Protein AF-A0A957H2P8-F1 (afdb_monomer)

Sequence (151 aa):
MRWIDKWVDWLANRPVLLWRLAALALFTGLTLYVTWRASLVVDGVRYFWLDDDQMISMRYARNLAHGHGLVWNPGERVEGYSNLLWTLLMALVHWLPLPANLIALPIKFLAWLSGCGLILAAEQLLRRFWPRPGLALPALLFGLAAHVDLV

Mean predicted aligned error: 6.08 Å

Structure (mmCIF, N/CA/C/O backbone):
data_AF-A0A957H2P8-F1
#
_entry.id   AF-A0A957H2P8-F1
#
loop_
_atom_site.group_PDB
_atom_site.id
_atom_site.type_symbol
_atom_site.label_atom_id
_atom_site.label_alt_id
_atom_site.label_comp_id
_atom_site.label_asym_id
_atom_site.label_entity_id
_atom_site.label_seq_id
_atom_site.pdbx_PDB_ins_code
_atom_site.Cartn_x
_atom_site.Cartn_y
_atom_site.Cartn_z
_atom_site.occupancy
_atom_site.B_iso_or_equiv
_atom_site.auth_seq_id
_atom_site.auth_comp_id
_atom_site.auth_asym_id
_atom_site.auth_atom_id
_atom_site.pdbx_PDB_model_num
ATOM 1 N N . MET A 1 1 ? -12.089 -8.986 41.934 1.00 58.78 1 MET A N 1
ATOM 2 C CA . MET A 1 1 ? -12.373 -8.941 40.479 1.00 58.78 1 MET A CA 1
ATOM 3 C C . MET A 1 1 ? -13.018 -7.640 39.981 1.00 58.78 1 MET A C 1
ATOM 5 O O . MET A 1 1 ? -12.674 -7.231 38.889 1.00 58.78 1 MET A O 1
ATOM 9 N N . ARG A 1 2 ? -13.809 -6.914 40.795 1.00 71.75 2 ARG A N 1
ATOM 10 C CA . ARG A 1 2 ? -14.497 -5.636 40.461 1.00 71.75 2 ARG A CA 1
ATOM 11 C C . ARG A 1 2 ? -13.676 -4.494 39.824 1.00 71.75 2 ARG A C 1
ATOM 13 O O . ARG A 1 2 ? -14.258 -3.504 39.394 1.00 71.75 2 ARG A O 1
ATOM 20 N N . TRP A 1 3 ? -12.346 -4.553 39.848 1.00 76.62 3 TRP A N 1
ATOM 21 C CA . TRP A 1 3 ? -11.492 -3.480 39.326 1.00 76.62 3 TRP A CA 1
ATOM 22 C C . TRP A 1 3 ? -11.258 -3.607 37.815 1.00 76.62 3 TRP A C 1
ATOM 24 O O . TRP A 1 3 ? -11.260 -2.592 37.129 1.00 76.62 3 TRP A O 1
ATOM 34 N N . ILE A 1 4 ? -11.141 -4.834 37.292 1.00 80.06 4 ILE A N 1
ATOM 35 C CA . ILE A 1 4 ? -10.995 -5.108 35.853 1.00 80.06 4 ILE A CA 1
ATOM 36 C C . ILE A 1 4 ? -12.262 -4.689 35.109 1.00 80.06 4 ILE A C 1
ATOM 38 O O . ILE A 1 4 ? -12.169 -4.019 34.087 1.00 80.06 4 ILE A O 1
ATOM 42 N N . ASP A 1 5 ? -13.436 -4.989 35.665 1.00 80.88 5 ASP A N 1
ATOM 43 C CA . ASP A 1 5 ? -14.720 -4.613 35.061 1.00 80.88 5 ASP A CA 1
ATOM 44 C C . ASP A 1 5 ? -14.836 -3.093 34.887 1.00 80.88 5 ASP A C 1
ATOM 46 O O . ASP A 1 5 ? -15.202 -2.619 33.817 1.00 80.88 5 ASP A O 1
ATOM 50 N N . LYS A 1 6 ? -14.389 -2.313 35.884 1.00 82.44 6 LYS A N 1
ATOM 51 C CA . LYS A 1 6 ? -14.341 -0.845 35.782 1.00 82.44 6 LYS A CA 1
ATOM 52 C C . LYS A 1 6 ? -13.458 -0.363 34.631 1.00 82.44 6 LYS A C 1
ATOM 54 O O . LYS A 1 6 ? -13.822 0.595 33.954 1.00 82.44 6 LYS A O 1
ATOM 59 N N . TRP A 1 7 ? -12.311 -1.002 34.410 1.00 78.25 7 TRP A N 1
ATOM 60 C CA . TRP A 1 7 ? -11.417 -0.670 33.297 1.00 78.25 7 TRP A CA 1
ATOM 61 C C . TRP A 1 7 ? -12.023 -1.041 31.943 1.00 78.25 7 TRP A C 1
ATOM 63 O O . TRP A 1 7 ? -11.969 -0.248 31.004 1.00 78.25 7 TRP A O 1
ATOM 73 N N . VAL A 1 8 ? -12.635 -2.221 31.846 1.00 78.88 8 VAL A N 1
ATOM 74 C CA . VAL A 1 8 ? -13.293 -2.705 30.626 1.00 78.88 8 VAL A CA 1
ATOM 75 C C . VAL A 1 8 ? -14.476 -1.813 30.256 1.00 78.88 8 VAL A C 1
ATOM 77 O O . VAL A 1 8 ? -14.596 -1.415 29.099 1.00 78.88 8 VAL A O 1
ATOM 80 N N . ASP A 1 9 ? -15.303 -1.434 31.228 1.00 80.94 9 ASP A N 1
ATOM 81 C CA . ASP A 1 9 ? -16.441 -0.540 31.013 1.00 80.94 9 ASP A CA 1
ATOM 82 C C . ASP A 1 9 ? -15.978 0.871 30.640 1.00 80.94 9 ASP A C 1
ATOM 84 O O . ASP A 1 9 ? -16.535 1.502 29.741 1.00 80.94 9 ASP A O 1
ATOM 88 N N . TRP A 1 10 ? -14.906 1.361 31.266 1.00 79.19 10 TRP A N 1
ATOM 89 C CA . TRP A 1 10 ? -14.294 2.634 30.893 1.00 79.19 10 TRP A CA 1
ATOM 90 C C . TRP A 1 10 ? -13.798 2.636 29.440 1.00 79.19 10 TRP A C 1
ATOM 92 O O . TRP A 1 10 ? -14.045 3.603 28.720 1.00 79.19 10 TRP A O 1
ATOM 102 N N . LEU A 1 11 ? -13.149 1.555 28.985 1.00 77.19 11 LEU A N 1
ATOM 103 C CA . LEU A 1 11 ? -12.685 1.395 27.599 1.00 77.19 11 LEU A CA 1
ATOM 104 C C . LEU A 1 11 ? -13.855 1.267 26.614 1.00 77.19 11 LEU A C 1
ATOM 106 O O . LEU A 1 11 ? -13.837 1.883 25.546 1.00 77.19 11 LEU A O 1
ATOM 110 N N . ALA A 1 12 ? -14.879 0.494 26.982 1.00 77.12 12 ALA A N 1
ATOM 111 C CA . ALA A 1 12 ? -16.057 0.249 26.158 1.00 77.12 12 ALA A CA 1
ATOM 112 C C . ALA A 1 12 ? -16.913 1.510 25.956 1.00 77.12 12 ALA A C 1
ATOM 114 O O . ALA A 1 12 ? -17.535 1.657 24.906 1.00 77.12 12 ALA A O 1
ATOM 115 N N . ASN A 1 13 ? -16.910 2.427 26.927 1.00 78.75 13 ASN A N 1
ATOM 116 C CA . ASN A 1 13 ? -17.680 3.672 26.886 1.00 78.75 13 ASN A CA 1
ATOM 117 C C . ASN A 1 13 ? -16.951 4.834 26.188 1.00 78.75 13 ASN A C 1
ATOM 119 O O . ASN A 1 13 ? -17.497 5.935 26.089 1.00 78.75 13 ASN A O 1
ATOM 123 N N . ARG A 1 14 ? -15.722 4.632 25.688 1.00 81.56 14 ARG A N 1
ATOM 124 C CA . ARG A 1 14 ? -15.038 5.649 24.877 1.00 81.56 14 ARG A CA 1
ATOM 125 C C . ARG A 1 14 ? -15.704 5.804 23.507 1.00 81.56 14 ARG A C 1
ATOM 127 O O . ARG A 1 14 ? -16.149 4.815 22.922 1.00 81.56 14 ARG A O 1
ATOM 134 N N . PRO A 1 15 ? -15.742 7.029 22.952 1.00 81.81 15 PRO A N 1
ATOM 135 C CA . PRO A 1 15 ? -16.306 7.241 21.632 1.00 81.81 15 PRO A CA 1
ATOM 136 C C . PRO A 1 15 ? -15.508 6.456 20.593 1.00 81.81 15 PRO A C 1
ATOM 138 O O . PRO A 1 15 ? -14.289 6.571 20.484 1.00 81.81 15 PRO A O 1
ATOM 141 N N . VAL A 1 16 ? -16.242 5.692 19.793 1.00 80.75 16 VAL A N 1
ATOM 142 C CA . VAL A 1 16 ? -15.766 4.860 18.679 1.00 80.75 16 VAL A CA 1
ATOM 143 C C . VAL A 1 16 ? -14.766 5.582 17.783 1.00 80.75 16 VAL A C 1
ATOM 145 O O . VAL A 1 16 ? -13.779 4.998 17.341 1.00 80.75 16 VAL A O 1
ATOM 148 N N . LEU A 1 17 ? -15.014 6.870 17.541 1.00 84.19 17 LEU A N 1
ATOM 149 C CA . LEU A 1 17 ? -14.160 7.718 16.726 1.00 84.19 17 LEU A CA 1
ATOM 150 C C . LEU A 1 17 ? -12.716 7.765 17.244 1.00 84.19 17 LEU A C 1
ATOM 152 O O . LEU A 1 17 ? -11.798 7.721 16.435 1.00 84.19 17 LEU A O 1
ATOM 156 N N . LEU A 1 18 ? -12.496 7.792 18.564 1.00 86.81 18 LEU A N 1
ATOM 157 C CA . LEU A 1 18 ? -11.140 7.795 19.123 1.00 86.81 18 LEU A CA 1
ATOM 158 C C . LEU A 1 18 ? -10.394 6.508 18.773 1.00 86.81 18 LEU A C 1
ATOM 160 O O . LEU A 1 18 ? -9.249 6.573 18.335 1.00 86.81 18 LEU A O 1
ATOM 164 N N . TRP A 1 19 ? -11.051 5.352 18.901 1.00 85.75 19 TRP A N 1
ATOM 165 C CA . TRP A 1 19 ? -10.447 4.069 18.540 1.00 85.75 19 TRP A CA 1
ATOM 166 C C . TRP A 1 19 ? -10.148 3.976 17.045 1.00 85.75 19 TRP A C 1
ATOM 168 O O . TRP A 1 19 ? -9.086 3.483 16.673 1.00 85.75 19 TRP A O 1
ATOM 178 N N . ARG A 1 20 ? -11.038 4.499 16.190 1.00 89.31 20 ARG A N 1
ATOM 179 C CA . ARG A 1 20 ? -10.810 4.578 14.738 1.00 89.31 20 ARG A CA 1
ATOM 180 C C . ARG A 1 20 ? -9.588 5.415 14.407 1.00 89.31 20 ARG A C 1
ATOM 182 O O . ARG A 1 20 ? -8.707 4.948 13.696 1.00 89.31 20 ARG A O 1
ATOM 189 N N . LEU A 1 21 ? -9.532 6.636 14.933 1.00 91.19 21 LEU A N 1
ATOM 190 C CA . LEU A 1 21 ? -8.424 7.550 14.677 1.00 91.19 21 LEU A CA 1
ATOM 191 C C . LEU A 1 21 ? -7.105 6.969 15.189 1.00 91.19 21 LEU A C 1
ATOM 193 O O . LEU A 1 21 ? -6.117 7.012 14.466 1.00 91.19 21 LEU A O 1
ATOM 197 N N . ALA A 1 22 ? -7.097 6.363 16.379 1.00 90.31 22 ALA A N 1
ATOM 198 C CA . AL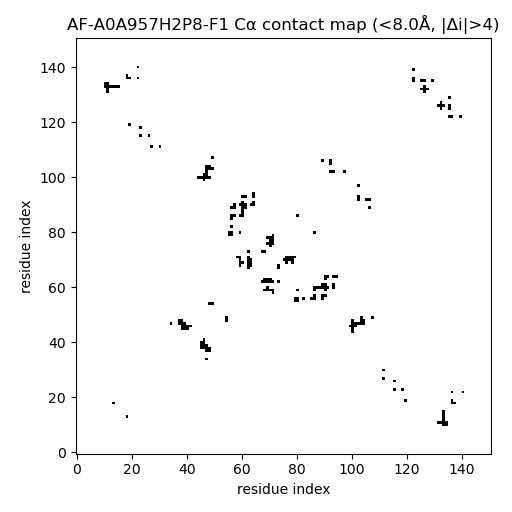A A 1 22 ? -5.912 5.709 16.924 1.00 90.31 22 ALA A CA 1
ATOM 199 C C . ALA A 1 22 ? -5.444 4.530 16.053 1.00 90.31 22 ALA A C 1
ATOM 201 O O . ALA A 1 22 ? -4.262 4.451 15.727 1.00 90.31 22 ALA A O 1
ATOM 202 N N . ALA A 1 23 ? -6.356 3.648 15.631 1.00 90.12 23 ALA A N 1
ATOM 203 C CA . ALA A 1 23 ? -6.029 2.504 14.780 1.00 90.12 23 ALA A CA 1
ATOM 204 C C . ALA A 1 23 ? -5.494 2.942 13.408 1.00 90.12 23 ALA A C 1
ATOM 206 O O . ALA A 1 23 ? -4.469 2.437 12.953 1.00 90.12 23 ALA A O 1
ATOM 207 N N . LEU A 1 24 ? -6.149 3.919 12.773 1.00 93.56 24 LEU A N 1
ATOM 208 C CA . LEU A 1 24 ? -5.725 4.454 11.479 1.00 93.56 24 LEU A CA 1
ATOM 209 C C . LEU A 1 24 ? -4.393 5.203 11.581 1.00 93.56 24 LEU A C 1
ATOM 211 O O . LEU A 1 24 ? -3.542 5.044 10.708 1.00 93.56 24 LEU A O 1
ATOM 215 N N . ALA A 1 25 ? -4.181 5.984 12.644 1.00 94.88 25 ALA A N 1
ATOM 216 C CA . ALA A 1 25 ? -2.919 6.677 12.881 1.00 94.88 25 ALA A CA 1
ATOM 217 C C . ALA A 1 25 ? -1.773 5.684 13.112 1.00 94.88 25 ALA A C 1
ATOM 219 O O . ALA A 1 25 ? -0.710 5.839 12.515 1.00 94.88 25 ALA A O 1
ATOM 220 N N . LEU A 1 26 ? -2.003 4.637 13.912 1.00 92.81 26 LEU A N 1
ATOM 221 C CA . LEU A 1 26 ? -1.027 3.575 14.144 1.00 92.81 26 LEU A CA 1
ATOM 222 C C . LEU A 1 26 ? -0.684 2.842 12.843 1.00 92.81 26 LEU A C 1
ATOM 224 O O . LEU A 1 26 ? 0.487 2.742 12.489 1.00 92.81 26 LEU A O 1
ATOM 228 N N . PHE A 1 27 ? -1.693 2.382 12.099 1.00 93.19 27 PHE A N 1
ATOM 229 C CA . PHE A 1 27 ? -1.500 1.684 10.826 1.00 93.19 27 PHE A CA 1
ATOM 230 C C . PHE A 1 27 ? -0.758 2.551 9.799 1.00 93.19 27 PHE A C 1
ATOM 232 O O . PHE A 1 27 ? 0.172 2.088 9.136 1.00 93.19 27 PHE A O 1
ATOM 239 N N . THR A 1 28 ? -1.118 3.833 9.707 1.00 95.75 28 THR A N 1
ATOM 240 C CA . THR A 1 28 ? -0.443 4.797 8.829 1.00 95.75 28 THR A CA 1
ATOM 241 C C . THR A 1 28 ? 1.005 5.013 9.259 1.00 95.75 28 THR A C 1
ATOM 243 O O . THR A 1 28 ? 1.904 4.924 8.428 1.00 95.75 28 THR A O 1
ATOM 246 N N . GLY A 1 29 ? 1.252 5.231 10.553 1.00 96.06 29 GLY A N 1
ATOM 247 C CA . GLY A 1 29 ? 2.596 5.404 11.100 1.00 96.06 29 GLY A CA 1
ATOM 248 C C . GLY A 1 29 ? 3.495 4.196 10.834 1.00 96.06 29 GLY A C 1
ATOM 249 O O . GLY A 1 29 ? 4.620 4.366 10.368 1.00 96.06 29 GLY A O 1
ATOM 250 N N . LEU A 1 30 ? 2.981 2.979 11.037 1.00 93.81 30 LEU A N 1
ATOM 251 C CA . LEU A 1 30 ? 3.694 1.737 10.728 1.00 93.81 30 LEU A CA 1
ATOM 252 C C . LEU A 1 30 ? 3.972 1.596 9.229 1.00 93.81 30 LEU A C 1
ATOM 254 O O . LEU A 1 30 ? 5.099 1.301 8.845 1.00 93.81 30 LEU A O 1
ATOM 258 N N . THR A 1 31 ? 2.985 1.870 8.373 1.00 94.00 31 THR A N 1
ATOM 259 C CA . THR A 1 31 ? 3.150 1.791 6.913 1.00 94.00 31 THR A CA 1
ATOM 260 C C . THR A 1 31 ? 4.225 2.758 6.416 1.00 94.00 31 THR A C 1
ATOM 262 O O . THR A 1 31 ? 5.080 2.381 5.609 1.00 94.00 31 THR A O 1
ATOM 265 N N . LEU A 1 32 ? 4.220 3.998 6.914 1.00 96.25 32 LEU A N 1
ATOM 266 C CA . LEU A 1 32 ? 5.231 5.003 6.587 1.00 96.25 32 LEU A CA 1
ATOM 267 C C . LEU A 1 32 ? 6.611 4.592 7.103 1.00 96.25 32 LEU A C 1
ATOM 269 O O . LEU A 1 32 ? 7.589 4.672 6.361 1.00 96.25 32 LEU A O 1
ATOM 273 N N . TYR A 1 33 ? 6.686 4.104 8.343 1.00 96.00 33 TYR A N 1
ATOM 274 C CA . TYR A 1 33 ? 7.926 3.622 8.941 1.00 96.00 33 TYR A CA 1
ATOM 275 C C . TYR A 1 33 ? 8.534 2.466 8.137 1.00 96.00 33 TYR A C 1
ATOM 277 O O . TYR A 1 33 ? 9.696 2.547 7.743 1.00 96.00 33 TYR A O 1
ATOM 285 N N . VAL A 1 34 ? 7.752 1.427 7.829 1.00 93.94 34 VAL A N 1
ATOM 286 C CA . VAL A 1 34 ? 8.205 0.272 7.040 1.00 93.94 34 VAL A CA 1
ATOM 287 C C . VAL A 1 34 ? 8.613 0.706 5.636 1.00 93.94 34 VAL A C 1
ATOM 289 O O . VAL A 1 34 ? 9.690 0.340 5.179 1.00 93.94 34 VAL A O 1
ATOM 292 N N . THR A 1 35 ? 7.814 1.545 4.971 1.00 94.69 35 THR A N 1
ATOM 293 C CA . THR A 1 35 ? 8.140 2.070 3.632 1.00 94.69 35 THR A CA 1
ATOM 294 C C . THR A 1 35 ? 9.455 2.840 3.625 1.00 94.69 35 THR A C 1
ATOM 296 O O . THR A 1 35 ? 10.254 2.695 2.703 1.00 94.69 35 THR A O 1
ATOM 299 N N . TRP A 1 36 ? 9.700 3.646 4.657 1.00 95.50 36 TRP A N 1
ATOM 300 C CA . TRP A 1 36 ? 10.944 4.386 4.796 1.00 95.50 36 TRP A CA 1
ATOM 301 C C . TRP A 1 36 ? 12.134 3.465 5.080 1.00 95.50 36 TRP A C 1
ATOM 303 O O . TRP A 1 36 ? 13.193 3.616 4.473 1.00 95.50 36 TRP A O 1
ATOM 313 N N . ARG A 1 37 ? 11.971 2.494 5.984 1.00 95.62 37 ARG A N 1
ATOM 314 C CA . ARG A 1 37 ? 13.026 1.544 6.371 1.00 95.62 37 ARG A CA 1
ATOM 315 C C . ARG A 1 37 ? 13.396 0.578 5.249 1.00 95.62 37 ARG A C 1
ATOM 317 O O . ARG A 1 37 ? 14.575 0.297 5.082 1.00 95.62 37 ARG A O 1
ATOM 324 N N . ALA A 1 38 ? 12.417 0.127 4.473 1.00 91.81 38 ALA A N 1
ATOM 325 C CA . ALA A 1 38 ? 12.589 -0.741 3.310 1.00 91.81 38 ALA A CA 1
ATOM 326 C C . ALA A 1 38 ? 12.908 0.052 2.027 1.00 91.81 38 ALA A C 1
ATOM 328 O O . ALA A 1 38 ? 12.480 -0.324 0.942 1.00 91.81 38 ALA A O 1
ATOM 329 N N . SER A 1 39 ? 13.604 1.186 2.144 1.00 95.38 39 SER A N 1
ATOM 330 C CA . SER A 1 39 ? 14.086 1.970 1.004 1.00 95.38 39 SER A CA 1
ATOM 331 C C . SER A 1 39 ? 15.605 2.122 1.080 1.00 95.38 39 SER A C 1
ATOM 333 O O . SER A 1 39 ? 16.182 2.131 2.168 1.00 95.38 39 SER A O 1
ATOM 335 N N . LEU A 1 40 ? 16.261 2.253 -0.070 1.00 96.25 40 LEU A N 1
ATOM 336 C CA . LEU A 1 40 ? 17.722 2.302 -0.205 1.00 96.25 40 LEU A CA 1
ATOM 337 C C . LEU A 1 40 ? 18.119 3.624 -0.839 1.00 96.25 40 LEU A C 1
ATOM 339 O O . LEU A 1 40 ? 17.404 4.134 -1.697 1.00 96.25 40 LEU A O 1
ATOM 343 N N . VAL A 1 41 ? 19.269 4.160 -0.443 1.00 97.25 41 VAL A N 1
ATOM 344 C CA . VAL A 1 41 ? 19.884 5.297 -1.127 1.00 97.25 41 VAL A CA 1
ATOM 345 C C . VAL A 1 41 ? 21.067 4.786 -1.936 1.00 97.25 41 VAL A C 1
ATOM 347 O O . VAL A 1 41 ? 21.974 4.179 -1.374 1.00 97.25 41 VAL A O 1
ATOM 350 N N . VAL A 1 42 ? 21.045 5.038 -3.241 1.00 96.56 42 VAL A N 1
ATOM 351 C CA . VAL A 1 42 ? 22.123 4.721 -4.184 1.00 96.56 42 VAL A CA 1
ATOM 352 C C . VAL A 1 42 ? 22.482 6.019 -4.894 1.00 96.56 42 VAL A C 1
ATOM 354 O O . VAL A 1 42 ? 21.594 6.685 -5.422 1.00 96.56 42 VAL A O 1
ATOM 357 N N . ASP A 1 43 ? 23.752 6.421 -4.834 1.00 95.81 43 ASP A N 1
ATOM 358 C CA . ASP A 1 43 ? 24.264 7.658 -5.448 1.00 95.81 43 ASP A CA 1
ATOM 359 C C . ASP A 1 43 ? 23.460 8.922 -5.086 1.00 95.81 43 ASP A C 1
ATOM 361 O O . ASP A 1 43 ? 23.186 9.789 -5.911 1.00 95.81 43 ASP A O 1
ATOM 365 N N . GLY A 1 44 ? 23.026 9.017 -3.824 1.00 95.88 44 GLY A N 1
ATOM 366 C CA . GLY A 1 44 ? 22.225 10.142 -3.326 1.00 95.88 44 GLY A CA 1
ATOM 367 C C . GLY A 1 44 ? 20.739 10.099 -3.710 1.00 95.88 44 GLY A C 1
ATOM 368 O O . GLY A 1 44 ? 19.970 10.941 -3.249 1.00 95.88 44 GLY A O 1
ATOM 369 N N . VAL A 1 45 ? 20.300 9.101 -4.481 1.00 97.12 45 VAL A N 1
ATOM 370 C CA . VAL A 1 45 ? 18.900 8.912 -4.882 1.00 97.12 45 VAL A CA 1
ATOM 371 C C . VAL A 1 45 ? 18.257 7.809 -4.048 1.00 97.12 45 VAL A C 1
ATOM 373 O O . VAL A 1 45 ? 18.781 6.703 -3.941 1.00 97.12 45 VAL A O 1
ATOM 376 N N . ARG A 1 46 ? 17.091 8.094 -3.454 1.00 97.12 46 ARG A N 1
ATOM 377 C CA . ARG A 1 46 ? 16.311 7.099 -2.706 1.00 97.12 46 ARG A CA 1
ATOM 378 C C . ARG A 1 46 ? 15.403 6.300 -3.638 1.00 97.12 46 ARG A C 1
ATOM 380 O O . ARG A 1 46 ? 14.628 6.888 -4.392 1.00 97.12 46 ARG A O 1
ATOM 387 N N . TYR A 1 47 ? 15.464 4.980 -3.516 1.00 97.12 47 TYR A N 1
ATOM 388 C CA . TYR A 1 47 ? 14.649 4.005 -4.229 1.00 97.12 47 TYR A CA 1
ATOM 389 C C . TYR A 1 47 ? 13.671 3.336 -3.275 1.00 97.12 47 TYR A C 1
ATOM 391 O O . TYR A 1 47 ? 14.062 2.841 -2.217 1.00 97.12 47 TYR A O 1
ATOM 399 N N . PHE A 1 48 ? 12.405 3.298 -3.678 1.00 96.75 48 PHE A N 1
ATOM 400 C CA . PHE A 1 48 ? 11.356 2.543 -3.010 1.00 96.75 48 PHE A CA 1
ATOM 401 C C . PHE A 1 48 ? 10.982 1.330 -3.861 1.00 96.75 48 PHE A C 1
ATOM 403 O O . PHE A 1 48 ? 10.790 1.456 -5.069 1.00 96.75 48 PHE A O 1
ATOM 410 N N . TRP A 1 49 ? 10.832 0.170 -3.226 1.00 94.62 49 TRP A N 1
ATOM 411 C CA . TRP A 1 49 ? 10.390 -1.068 -3.870 1.00 94.62 49 TRP A CA 1
ATOM 412 C C . TRP A 1 49 ? 9.226 -1.704 -3.111 1.00 94.62 49 TRP A C 1
ATOM 414 O O . TRP A 1 49 ? 8.908 -1.332 -1.975 1.00 94.62 49 TRP A O 1
ATOM 424 N N . LEU A 1 50 ? 8.545 -2.626 -3.780 1.00 94.44 50 LEU A N 1
ATOM 425 C CA . LEU A 1 50 ? 7.531 -3.492 -3.188 1.00 94.44 50 LEU A CA 1
ATOM 426 C C . LEU A 1 50 ? 8.172 -4.792 -2.709 1.00 94.44 50 LEU A C 1
ATOM 428 O O . LEU A 1 50 ? 9.346 -5.021 -2.973 1.00 94.44 50 LEU A O 1
ATOM 432 N N . ASP A 1 51 ? 7.400 -5.630 -2.031 1.00 91.19 51 ASP A N 1
ATOM 4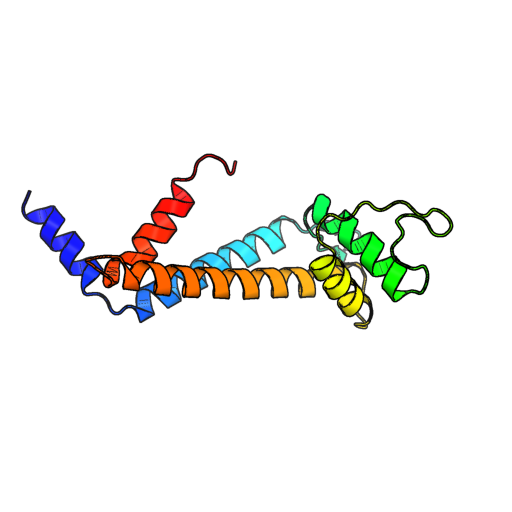33 C CA . ASP A 1 51 ? 7.860 -6.968 -1.661 1.00 91.19 51 ASP A CA 1
ATOM 434 C C . ASP A 1 51 ? 8.272 -7.789 -2.894 1.00 91.19 51 ASP A C 1
ATOM 436 O O . ASP A 1 51 ? 7.829 -7.489 -4.008 1.00 91.19 51 ASP A O 1
ATOM 440 N N . ASP A 1 52 ? 9.122 -8.795 -2.718 1.00 89.31 52 ASP A N 1
ATOM 441 C CA . ASP A 1 52 ? 9.717 -9.570 -3.817 1.00 89.31 52 ASP A CA 1
ATOM 442 C C . ASP A 1 52 ? 8.673 -10.134 -4.804 1.00 89.31 52 ASP A C 1
ATOM 444 O O . ASP A 1 52 ? 8.762 -9.882 -6.012 1.00 89.31 52 ASP A O 1
ATOM 448 N N . ASP A 1 53 ? 7.612 -10.759 -4.300 1.00 91.19 53 ASP A N 1
ATOM 449 C CA . ASP A 1 53 ? 6.493 -11.287 -5.086 1.00 91.19 53 ASP A CA 1
ATOM 450 C C . ASP A 1 53 ? 5.720 -10.181 -5.822 1.00 91.19 53 ASP A C 1
ATOM 452 O O . ASP A 1 53 ? 5.265 -10.328 -6.965 1.00 91.19 53 ASP A O 1
ATOM 456 N N . GLN A 1 54 ? 5.581 -9.012 -5.197 1.00 93.44 54 GLN A N 1
ATOM 457 C CA . GLN A 1 54 ? 4.924 -7.866 -5.824 1.00 93.44 54 GLN A CA 1
ATOM 458 C C . GLN A 1 54 ? 5.800 -7.236 -6.907 1.00 93.44 54 GLN A C 1
ATOM 460 O O . GLN A 1 54 ? 5.278 -6.714 -7.898 1.00 93.44 54 GLN A O 1
ATOM 465 N N . MET A 1 55 ? 7.124 -7.310 -6.761 1.00 95.00 55 MET A N 1
ATOM 466 C CA . MET A 1 55 ? 8.060 -6.879 -7.792 1.00 95.00 55 MET A CA 1
ATOM 467 C C . MET A 1 55 ? 7.986 -7.771 -9.031 1.00 95.00 55 MET A C 1
ATOM 469 O O . MET A 1 55 ? 8.180 -7.264 -10.142 1.00 95.00 55 MET A O 1
ATOM 473 N N . ILE A 1 56 ? 7.607 -9.047 -8.879 1.00 95.94 56 ILE A N 1
ATOM 474 C CA . ILE A 1 56 ? 7.318 -9.905 -10.030 1.00 95.94 56 ILE A CA 1
ATOM 475 C C . ILE A 1 56 ? 6.166 -9.308 -10.846 1.00 95.94 56 ILE A C 1
ATOM 477 O O . ILE A 1 56 ? 6.315 -9.014 -12.035 1.00 95.94 56 ILE A O 1
ATOM 481 N N . SER A 1 57 ? 5.041 -9.039 -10.183 1.00 96.31 57 SER A N 1
ATOM 482 C CA . SER A 1 57 ? 3.849 -8.443 -10.804 1.00 96.31 57 SER A CA 1
ATOM 483 C C . SER A 1 57 ? 4.145 -7.068 -11.422 1.00 96.31 57 SER A C 1
ATOM 485 O O . SER A 1 57 ? 3.710 -6.782 -12.537 1.00 96.31 57 SER A O 1
ATOM 487 N N . MET A 1 58 ? 4.973 -6.242 -10.769 1.00 96.06 58 MET A N 1
ATOM 488 C CA . MET A 1 58 ? 5.400 -4.938 -11.298 1.00 96.06 58 MET A CA 1
ATOM 489 C C . MET A 1 58 ? 6.159 -5.031 -12.622 1.00 96.06 58 MET A C 1
ATOM 491 O O . MET A 1 58 ? 6.066 -4.115 -13.444 1.00 96.06 58 MET A O 1
ATOM 495 N N . ARG A 1 59 ? 6.906 -6.114 -12.854 1.00 95.94 59 ARG A N 1
ATOM 496 C CA . ARG A 1 59 ? 7.604 -6.333 -14.124 1.00 95.94 59 ARG A CA 1
ATOM 497 C C . ARG A 1 59 ? 6.638 -6.712 -15.243 1.00 95.94 59 ARG A C 1
ATOM 499 O O . ARG A 1 59 ? 6.720 -6.120 -16.319 1.00 95.94 59 ARG A O 1
ATOM 506 N N . TYR A 1 60 ? 5.700 -7.624 -14.983 1.00 97.75 60 TYR A N 1
ATOM 507 C CA . TYR A 1 60 ? 4.623 -7.942 -15.932 1.00 97.75 60 TYR A CA 1
ATOM 508 C C . TYR A 1 60 ? 3.809 -6.692 -16.282 1.00 97.75 60 TYR A C 1
ATOM 510 O O . TYR A 1 60 ? 3.568 -6.407 -17.454 1.00 97.75 60 TYR A O 1
ATOM 518 N N . ALA A 1 61 ? 3.462 -5.902 -15.268 1.00 97.44 61 ALA A N 1
ATOM 519 C CA . ALA A 1 61 ? 2.774 -4.629 -15.411 1.00 97.44 61 ALA A CA 1
ATOM 520 C C . ALA A 1 61 ? 3.543 -3.629 -16.287 1.00 97.44 61 ALA A C 1
ATOM 522 O O . ALA A 1 61 ? 2.959 -3.014 -17.180 1.00 97.44 61 ALA A O 1
ATOM 523 N N . ARG A 1 62 ? 4.860 -3.496 -16.076 1.00 97.06 62 ARG A N 1
ATOM 524 C CA . ARG A 1 62 ? 5.723 -2.642 -16.902 1.00 97.06 62 ARG A CA 1
ATOM 525 C C . ARG A 1 62 ? 5.697 -3.084 -18.361 1.00 97.06 62 ARG A C 1
ATOM 527 O O . ARG A 1 62 ? 5.520 -2.246 -19.239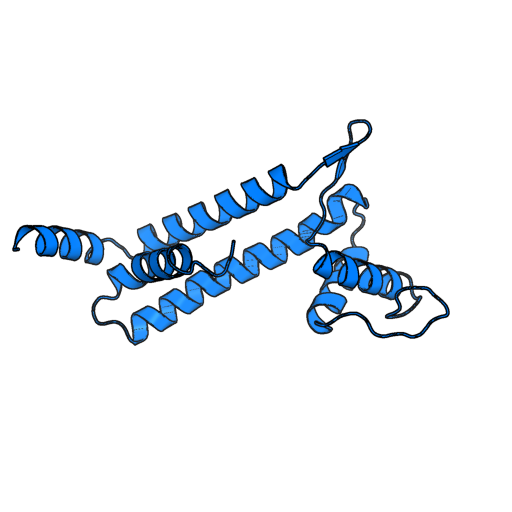 1.00 97.06 62 ARG A O 1
ATOM 534 N N . ASN A 1 63 ? 5.865 -4.377 -18.623 1.00 97.25 63 ASN A N 1
ATOM 535 C CA . ASN A 1 63 ? 5.885 -4.907 -19.985 1.00 97.25 63 ASN A CA 1
ATOM 536 C C . ASN A 1 63 ? 4.540 -4.713 -20.690 1.00 97.25 63 ASN A C 1
ATOM 538 O O . ASN A 1 63 ? 4.516 -4.295 -21.849 1.00 97.25 63 ASN A O 1
ATOM 542 N N . LEU A 1 64 ? 3.430 -4.913 -19.976 1.00 97.62 64 LEU A N 1
ATOM 543 C CA . LEU A 1 64 ? 2.102 -4.616 -20.498 1.00 97.62 64 LEU A CA 1
ATOM 544 C C . LEU A 1 64 ? 1.965 -3.130 -20.858 1.00 97.62 64 LEU A C 1
ATOM 546 O O . LEU A 1 64 ? 1.547 -2.814 -21.969 1.00 97.62 64 LEU A O 1
ATOM 550 N N . ALA A 1 65 ? 2.368 -2.228 -19.959 1.00 97.25 65 ALA A N 1
ATOM 551 C CA . ALA A 1 65 ? 2.274 -0.784 -20.172 1.00 97.25 65 ALA A CA 1
ATOM 552 C C . ALA A 1 65 ? 3.110 -0.279 -21.365 1.00 97.25 65 ALA A C 1
ATOM 554 O O . ALA A 1 65 ? 2.721 0.699 -21.996 1.00 97.25 65 ALA A O 1
ATOM 555 N N . HIS A 1 66 ? 4.214 -0.959 -21.701 1.00 95.81 66 HIS A N 1
ATOM 556 C CA . HIS A 1 66 ? 5.075 -0.642 -22.852 1.00 95.81 66 HIS A CA 1
ATOM 557 C C . HIS A 1 66 ? 4.686 -1.393 -24.143 1.00 95.81 66 HIS A C 1
ATOM 559 O O . HIS A 1 66 ? 5.393 -1.304 -25.144 1.00 95.81 66 HIS A O 1
ATOM 565 N N . GLY A 1 67 ? 3.574 -2.137 -24.146 1.00 96.12 67 GLY A N 1
ATOM 566 C CA . GLY A 1 67 ? 3.064 -2.822 -25.339 1.00 96.12 67 GLY A CA 1
ATOM 567 C C . GLY A 1 67 ? 3.689 -4.192 -25.627 1.00 96.12 67 GLY A C 1
ATOM 568 O O . GLY A 1 67 ? 3.420 -4.775 -26.673 1.00 96.12 67 GLY A O 1
ATOM 569 N N . HIS A 1 68 ? 4.482 -4.748 -24.709 1.00 96.94 68 HIS A N 1
ATOM 570 C CA . HIS A 1 68 ? 5.050 -6.098 -24.845 1.00 96.94 68 HIS A CA 1
ATOM 571 C C . HIS A 1 68 ? 4.079 -7.212 -24.417 1.00 96.94 68 HIS A C 1
ATOM 573 O O . HIS A 1 68 ? 4.329 -8.388 -24.686 1.00 96.94 68 HIS A O 1
ATOM 579 N N . GLY A 1 69 ? 2.969 -6.848 -23.769 1.00 96.25 69 GLY A N 1
ATOM 580 C CA . GLY A 1 69 ? 1.997 -7.780 -23.199 1.00 96.25 69 GLY A CA 1
ATOM 581 C C . GLY A 1 69 ? 2.374 -8.256 -21.792 1.00 96.25 69 GLY A C 1
ATOM 582 O O . GLY A 1 69 ? 3.372 -7.829 -21.212 1.00 96.25 69 GLY A O 1
ATOM 583 N N . LEU A 1 70 ? 1.547 -9.142 -21.231 1.00 96.88 70 LEU A N 1
ATOM 584 C CA . LEU A 1 70 ? 1.750 -9.742 -19.907 1.00 96.88 70 LEU A CA 1
ATOM 585 C C . LEU A 1 70 ? 2.806 -10.855 -19.968 1.00 96.88 70 LEU A C 1
ATOM 587 O O . LEU A 1 70 ? 2.488 -12.039 -19.942 1.00 96.88 70 LEU A O 1
ATOM 591 N N . VAL A 1 71 ? 4.073 -10.461 -20.058 1.00 97.31 71 VAL A N 1
ATOM 592 C CA . VAL A 1 71 ? 5.226 -11.372 -20.128 1.00 97.31 71 VAL A CA 1
ATOM 593 C C . VAL A 1 71 ? 6.327 -10.935 -19.169 1.00 97.31 71 VAL A C 1
ATOM 595 O O . VAL A 1 71 ? 6.442 -9.751 -18.854 1.00 97.31 71 VAL A O 1
ATOM 598 N N . TRP A 1 72 ? 7.177 -11.868 -18.735 1.00 95.44 72 TRP A N 1
ATOM 599 C CA . TRP A 1 72 ? 8.390 -11.545 -17.973 1.00 95.44 72 TRP A CA 1
ATOM 600 C C . TRP A 1 72 ? 9.520 -11.023 -18.870 1.00 95.44 72 TRP A C 1
ATOM 602 O O . TRP A 1 72 ? 10.127 -9.981 -18.588 1.00 95.44 72 TRP A O 1
ATOM 612 N N . ASN A 1 73 ? 9.775 -11.747 -19.964 1.00 95.81 73 ASN A N 1
ATOM 613 C CA . ASN A 1 73 ? 10.716 -11.416 -21.029 1.00 95.81 73 ASN A CA 1
ATOM 614 C C . ASN A 1 73 ? 9.931 -11.266 -22.343 1.00 95.81 73 ASN A C 1
ATOM 616 O O . ASN A 1 73 ? 9.205 -12.191 -22.714 1.00 95.81 73 ASN A O 1
ATOM 620 N N . PRO A 1 74 ? 10.049 -10.143 -23.072 1.00 95.31 74 PRO A N 1
ATOM 621 C CA . PRO A 1 74 ? 9.452 -10.018 -24.399 1.00 95.31 74 PRO A CA 1
ATOM 622 C C . PRO A 1 74 ? 9.892 -11.158 -25.328 1.00 95.31 74 PRO A C 1
ATOM 624 O O . PRO A 1 74 ? 11.081 -11.438 -25.448 1.00 95.31 74 PRO A O 1
ATOM 627 N N . GLY A 1 75 ? 8.927 -11.809 -25.982 1.00 92.81 75 GLY A N 1
ATOM 628 C CA . GLY A 1 75 ? 9.161 -12.979 -26.840 1.00 92.81 75 GLY A CA 1
ATOM 629 C C . GLY A 1 75 ? 8.887 -14.328 -26.166 1.00 92.81 75 GLY A C 1
ATOM 630 O O . GLY A 1 75 ? 8.615 -15.298 -26.868 1.00 92.81 75 GLY A O 1
ATOM 631 N N . GLU A 1 76 ? 8.843 -14.385 -24.834 1.00 94.06 76 GLU A N 1
ATOM 632 C CA . GLU A 1 76 ? 8.512 -15.594 -24.072 1.00 94.06 76 GLU A CA 1
ATOM 633 C C . GLU A 1 76 ? 7.158 -15.428 -23.377 1.00 94.06 76 GLU A C 1
ATOM 635 O O . GLU A 1 76 ? 6.941 -14.487 -22.613 1.00 94.06 76 GLU A O 1
ATOM 640 N N . ARG A 1 77 ? 6.223 -16.350 -23.628 1.00 92.00 77 ARG A N 1
ATOM 641 C CA . ARG A 1 77 ? 4.892 -16.333 -23.005 1.00 92.00 77 ARG A CA 1
ATOM 642 C C . ARG A 1 77 ? 4.832 -17.362 -21.887 1.00 92.00 77 ARG A C 1
ATOM 644 O O . ARG A 1 77 ? 4.535 -18.527 -22.130 1.00 92.00 77 ARG A O 1
ATOM 651 N N . VAL A 1 78 ? 5.117 -16.906 -20.674 1.00 94.31 78 VAL A N 1
ATOM 652 C CA . VAL A 1 78 ? 4.966 -17.670 -19.433 1.00 94.31 78 VAL A CA 1
ATOM 653 C C . VAL A 1 78 ? 4.209 -16.790 -18.450 1.00 94.31 78 VAL A C 1
ATOM 655 O O . VAL A 1 78 ? 4.539 -15.614 -18.302 1.00 94.31 78 VAL A O 1
ATOM 658 N N . GLU A 1 79 ? 3.177 -17.339 -17.816 1.00 92.75 79 GLU A N 1
ATOM 659 C CA . GLU A 1 79 ? 2.448 -16.658 -16.749 1.00 92.75 79 GLU A CA 1
ATOM 660 C C . GLU A 1 79 ? 3.162 -16.895 -15.416 1.00 92.75 79 GLU A C 1
ATOM 662 O O . GLU A 1 79 ? 3.473 -18.030 -15.062 1.00 92.75 79 GLU A O 1
ATOM 667 N N . GLY A 1 80 ? 3.438 -15.814 -14.688 1.00 92.75 80 GLY A N 1
ATOM 668 C CA . GLY A 1 80 ? 4.133 -15.864 -13.399 1.00 92.75 80 GLY A CA 1
ATOM 669 C C . GLY A 1 80 ? 3.599 -14.878 -12.364 1.00 92.75 80 GLY A C 1
ATOM 670 O O . GLY A 1 80 ? 4.238 -14.685 -11.337 1.00 92.75 80 GLY A O 1
ATOM 671 N N . TYR A 1 81 ? 2.460 -14.229 -12.623 1.00 93.62 81 TYR A N 1
ATOM 672 C CA . TYR A 1 81 ? 1.749 -13.424 -11.629 1.00 93.62 81 TYR A CA 1
ATOM 673 C C . TYR A 1 81 ? 0.591 -14.242 -11.039 1.00 93.62 81 TYR A C 1
ATOM 675 O O . TYR A 1 81 ? -0.006 -15.068 -11.721 1.00 93.62 81 TYR A O 1
ATOM 683 N N . SER A 1 82 ? 0.243 -13.993 -9.776 1.00 92.62 82 SER A N 1
ATOM 684 C CA . SER A 1 82 ? -0.840 -14.697 -9.064 1.00 92.62 82 SER A CA 1
ATOM 685 C C . SER A 1 82 ? -2.104 -13.847 -8.878 1.00 92.62 82 SER A C 1
ATOM 687 O O . SER A 1 82 ? -3.112 -14.321 -8.359 1.00 92.62 82 SER A O 1
ATOM 689 N N . ASN A 1 83 ? -2.066 -12.574 -9.286 1.00 93.25 83 ASN A N 1
ATOM 690 C CA . ASN A 1 83 ? -3.093 -11.580 -8.979 1.00 93.25 83 ASN A CA 1
ATOM 691 C C . ASN A 1 83 ? -3.370 -10.641 -10.171 1.00 93.25 83 ASN A C 1
ATOM 693 O O . ASN A 1 83 ? -3.081 -9.447 -10.124 1.00 93.25 83 ASN A O 1
ATOM 697 N N . LEU A 1 84 ? -3.990 -11.162 -11.239 1.00 96.12 84 LEU A N 1
ATOM 698 C CA . LEU A 1 84 ? -4.218 -10.423 -12.494 1.00 96.12 84 LEU A CA 1
ATOM 699 C C . LEU A 1 84 ? -4.784 -9.008 -12.289 1.00 96.12 84 LEU A C 1
ATOM 701 O O . LEU A 1 84 ? -4.237 -8.051 -12.829 1.00 96.12 84 LEU A O 1
ATOM 705 N N . LEU A 1 85 ? -5.841 -8.849 -11.483 1.00 96.50 85 LEU A N 1
ATOM 706 C CA . LEU A 1 85 ? -6.442 -7.534 -11.222 1.00 96.50 85 LEU A CA 1
ATOM 707 C C . LEU A 1 85 ? -5.418 -6.538 -10.653 1.00 96.50 85 LEU A C 1
ATOM 709 O O . LEU A 1 85 ? -5.365 -5.386 -11.076 1.00 96.50 85 LEU A O 1
ATOM 713 N N . TRP A 1 86 ? -4.580 -6.991 -9.723 1.00 95.81 86 TRP A N 1
ATOM 714 C CA . TRP A 1 86 ? -3.541 -6.170 -9.110 1.00 95.81 86 TRP A CA 1
ATOM 715 C C . TRP A 1 86 ? -2.407 -5.860 -10.091 1.00 95.81 86 TRP A C 1
ATOM 717 O O . TRP A 1 86 ? -1.955 -4.720 -10.167 1.00 95.81 86 TRP A O 1
ATOM 727 N N . THR A 1 87 ? -2.019 -6.831 -10.921 1.00 97.38 87 THR A N 1
ATOM 728 C CA . THR A 1 87 ? -1.039 -6.630 -12.002 1.00 97.38 87 THR A CA 1
ATOM 729 C C . THR A 1 87 ? -1.529 -5.593 -13.020 1.00 97.38 87 THR A C 1
ATOM 731 O O . THR A 1 87 ? -0.764 -4.729 -13.447 1.00 97.38 87 THR A O 1
ATOM 734 N N . LEU A 1 88 ? -2.817 -5.611 -13.379 1.00 97.50 88 LEU A N 1
ATOM 735 C CA . LEU A 1 88 ? -3.407 -4.606 -14.269 1.00 97.50 88 LEU A CA 1
ATOM 736 C C . LEU A 1 88 ? -3.419 -3.211 -13.630 1.00 97.50 88 LEU A C 1
ATOM 738 O O . LEU A 1 88 ? -3.070 -2.239 -14.294 1.00 97.50 88 LEU A O 1
ATOM 742 N N . LEU A 1 89 ? -3.744 -3.100 -12.338 1.00 97.00 89 LEU A N 1
ATOM 743 C CA . LEU A 1 89 ? -3.650 -1.830 -11.607 1.00 97.00 89 LEU A CA 1
ATOM 744 C C . LEU A 1 89 ? -2.209 -1.299 -11.566 1.00 97.00 89 LEU A C 1
ATOM 746 O O . LEU A 1 89 ? -1.985 -0.104 -11.755 1.00 97.00 89 LEU A O 1
ATOM 750 N N . MET A 1 90 ? -1.224 -2.180 -11.385 1.00 97.56 90 MET A N 1
ATOM 751 C CA . MET A 1 90 ? 0.191 -1.822 -11.486 1.00 97.5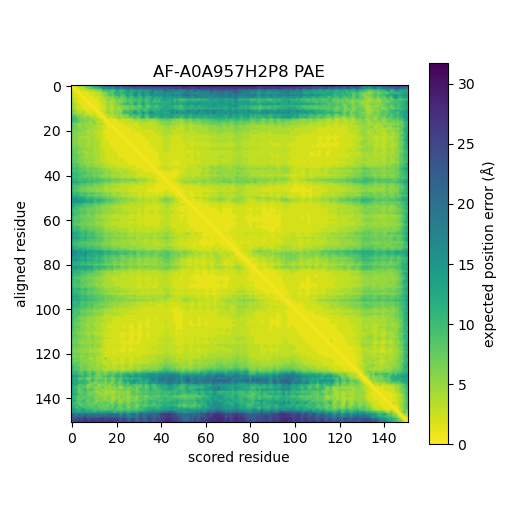6 90 MET A CA 1
ATOM 752 C C . MET A 1 90 ? 0.572 -1.323 -12.881 1.00 97.56 90 MET A C 1
ATOM 754 O O . MET A 1 90 ? 1.391 -0.413 -12.996 1.00 97.56 90 MET A O 1
ATOM 758 N N . ALA A 1 91 ? -0.023 -1.874 -13.942 1.00 97.62 91 ALA A N 1
ATOM 759 C CA . ALA A 1 9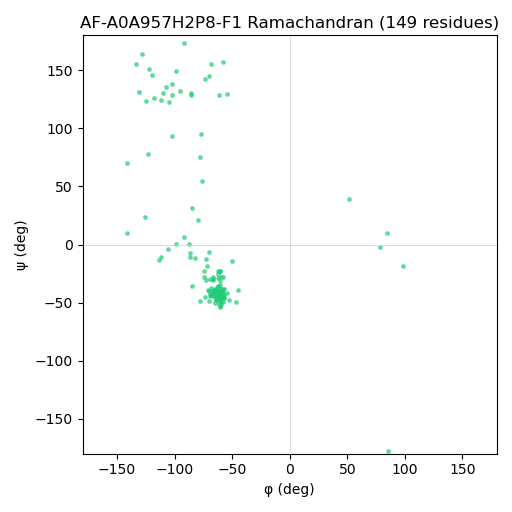1 ? 0.255 -1.431 -15.307 1.00 97.62 91 ALA A CA 1
ATOM 760 C C . ALA A 1 91 ? -0.197 0.020 -15.522 1.00 97.62 91 ALA A C 1
ATOM 762 O O . ALA A 1 91 ? 0.536 0.797 -16.129 1.00 97.62 91 ALA A O 1
ATOM 763 N N . LEU A 1 92 ? -1.337 0.415 -14.940 1.00 96.81 92 LEU A N 1
ATOM 764 C CA . LEU A 1 92 ? -1.818 1.802 -14.982 1.00 96.81 92 LEU A CA 1
ATOM 765 C C . LEU A 1 92 ? -0.832 2.780 -14.328 1.00 96.81 92 LEU A C 1
ATOM 767 O O . LEU A 1 92 ? -0.676 3.906 -14.793 1.00 96.81 92 LEU A O 1
ATOM 771 N N . VAL A 1 93 ? -0.139 2.360 -13.266 1.00 96.31 93 VAL A N 1
ATOM 772 C CA . VAL A 1 93 ? 0.850 3.208 -12.582 1.00 96.31 93 VAL A CA 1
ATOM 773 C C . VAL A 1 93 ? 2.058 3.510 -13.469 1.00 96.31 93 VAL A C 1
ATOM 775 O O . VAL A 1 93 ? 2.598 4.610 -13.384 1.00 96.31 93 VAL A O 1
ATOM 778 N N . HIS A 1 94 ? 2.440 2.604 -14.375 1.00 95.81 94 HIS A N 1
ATOM 779 C CA . HIS A 1 94 ? 3.521 2.840 -15.346 1.00 95.81 94 HIS A CA 1
ATOM 780 C C . HIS A 1 94 ? 3.166 3.861 -16.439 1.00 95.81 94 HIS A C 1
ATOM 782 O O . HIS A 1 94 ? 4.045 4.247 -17.203 1.00 95.81 94 HIS A O 1
ATOM 788 N N . TRP A 1 95 ? 1.918 4.337 -16.508 1.00 93.31 95 TRP A N 1
ATOM 789 C CA . TRP A 1 95 ? 1.541 5.484 -17.347 1.00 93.31 95 TRP A CA 1
ATOM 790 C C . TRP A 1 95 ? 1.734 6.836 -16.656 1.00 93.31 95 TRP A C 1
ATOM 792 O O . TRP A 1 95 ? 1.648 7.877 -17.308 1.00 93.31 95 TRP A O 1
ATOM 802 N N . LEU A 1 96 ? 2.000 6.849 -15.348 1.00 94.75 96 LEU A N 1
ATOM 803 C CA . LEU A 1 96 ? 2.361 8.076 -14.651 1.00 94.75 96 LEU A CA 1
ATOM 804 C C . LEU A 1 96 ? 3.794 8.479 -15.034 1.00 94.75 96 LEU A C 1
ATOM 806 O O . LEU A 1 96 ? 4.664 7.611 -15.122 1.00 94.75 96 LEU A O 1
ATOM 810 N N . PRO A 1 97 ? 4.089 9.782 -15.195 1.00 94.44 97 PRO A N 1
ATOM 811 C CA . PRO A 1 97 ? 5.434 10.276 -15.494 1.00 94.44 97 PRO A CA 1
ATOM 812 C C . PRO A 1 97 ? 6.322 10.261 -14.236 1.00 94.44 97 PRO A C 1
ATOM 814 O O . PRO A 1 97 ? 6.861 11.285 -13.818 1.00 94.44 97 PRO A O 1
ATOM 817 N N . LEU A 1 98 ? 6.433 9.101 -13.585 1.00 95.69 98 LEU A N 1
ATOM 818 C CA . LEU A 1 98 ? 7.223 8.899 -12.378 1.00 95.69 98 LEU A CA 1
ATOM 819 C C . LEU A 1 98 ? 8.543 8.200 -12.714 1.00 95.69 98 LEU A C 1
ATOM 821 O O . LEU A 1 98 ? 8.558 7.236 -13.482 1.00 95.69 98 LEU A O 1
ATOM 825 N N . PRO A 1 99 ? 9.660 8.630 -12.109 1.00 95.38 99 PRO A N 1
ATOM 826 C CA . PRO A 1 99 ? 10.919 7.922 -12.252 1.00 95.38 99 PRO A CA 1
ATOM 827 C C . PRO A 1 99 ? 10.859 6.562 -11.536 1.00 95.38 99 PRO A C 1
ATOM 829 O O . PRO A 1 99 ? 10.109 6.364 -10.574 1.00 95.38 99 PRO A O 1
ATOM 832 N N . ALA A 1 100 ? 11.687 5.616 -11.986 1.00 92.44 100 ALA A N 1
ATOM 833 C CA . ALA A 1 100 ? 11.670 4.230 -11.507 1.00 92.44 100 ALA A CA 1
ATOM 834 C C . ALA A 1 100 ? 11.882 4.101 -9.988 1.00 92.44 100 ALA A C 1
ATOM 836 O O . ALA A 1 100 ? 11.379 3.169 -9.369 1.00 92.44 100 ALA A O 1
ATOM 837 N N . ASN A 1 101 ? 12.583 5.050 -9.370 1.00 95.38 101 ASN A N 1
ATOM 838 C CA . ASN A 1 101 ? 12.831 5.062 -7.933 1.00 95.38 101 ASN A CA 1
ATOM 839 C C . ASN A 1 101 ? 11.581 5.395 -7.091 1.00 95.38 101 ASN A C 1
ATOM 841 O O . ASN A 1 101 ? 11.567 5.096 -5.897 1.00 95.38 101 ASN A O 1
ATOM 845 N N . LEU A 1 102 ? 10.540 5.987 -7.693 1.00 96.94 102 LEU A N 1
ATOM 846 C CA . LEU A 1 102 ? 9.292 6.388 -7.026 1.00 96.94 102 LEU A CA 1
ATOM 847 C C . LEU A 1 102 ? 8.068 5.571 -7.462 1.00 96.94 102 LEU A C 1
ATOM 849 O O . LEU A 1 102 ? 7.023 5.658 -6.819 1.00 96.94 102 LEU A O 1
ATOM 853 N N . ILE A 1 103 ? 8.178 4.763 -8.521 1.00 96.25 103 ILE A N 1
ATOM 854 C CA . ILE A 1 103 ? 7.044 4.056 -9.141 1.00 96.25 103 ILE A CA 1
ATOM 855 C C . ILE A 1 103 ? 6.326 3.076 -8.195 1.00 96.25 103 ILE A C 1
ATOM 857 O O . ILE A 1 103 ? 5.154 2.769 -8.387 1.00 96.25 103 ILE A O 1
ATOM 861 N N . ALA A 1 104 ? 6.998 2.606 -7.139 1.00 96.06 104 ALA A N 1
ATOM 862 C CA . ALA A 1 104 ? 6.394 1.751 -6.118 1.00 96.06 104 ALA A CA 1
ATOM 863 C C . ALA A 1 104 ? 5.457 2.514 -5.160 1.00 96.06 104 ALA A C 1
ATOM 865 O O . ALA A 1 104 ? 4.585 1.905 -4.538 1.00 96.06 104 ALA A O 1
ATOM 866 N N . LEU A 1 105 ? 5.616 3.836 -5.011 1.00 96.88 105 LEU A N 1
ATOM 867 C CA . LEU A 1 105 ? 4.870 4.628 -4.026 1.00 96.88 105 LEU A CA 1
ATOM 868 C C . LEU A 1 105 ? 3.356 4.675 -4.292 1.00 96.88 105 LEU A C 1
ATOM 870 O O . LEU A 1 105 ? 2.610 4.470 -3.334 1.00 96.88 105 LEU A O 1
ATOM 874 N N . PRO A 1 106 ? 2.862 4.865 -5.535 1.00 97.56 106 PRO A N 1
ATOM 875 C CA . PRO A 1 106 ? 1.429 4.784 -5.818 1.00 97.56 106 PRO A CA 1
ATOM 876 C C . PRO A 1 106 ? 0.819 3.433 -5.429 1.00 97.56 106 PRO A C 1
ATOM 878 O O . PRO A 1 106 ? -0.275 3.385 -4.874 1.00 97.56 106 PRO A O 1
ATOM 881 N N . ILE A 1 107 ? 1.546 2.333 -5.641 1.00 96.88 107 ILE A N 1
ATOM 882 C CA . ILE A 1 107 ? 1.083 0.990 -5.270 1.00 96.88 107 ILE A CA 1
ATOM 883 C C . ILE A 1 107 ? 1.044 0.815 -3.752 1.00 96.88 107 ILE A C 1
ATOM 885 O O . ILE A 1 107 ? 0.049 0.324 -3.218 1.00 96.88 107 ILE A O 1
ATOM 889 N N . LYS A 1 108 ? 2.068 1.288 -3.031 1.00 96.00 108 LYS A N 1
ATOM 890 C CA . LYS A 1 108 ? 2.054 1.315 -1.559 1.00 96.00 108 LYS A CA 1
ATOM 891 C C . LYS A 1 108 ? 0.908 2.166 -1.013 1.00 96.00 108 LYS A C 1
ATOM 893 O O . LYS A 1 108 ? 0.292 1.789 -0.021 1.00 96.00 108 LYS A O 1
ATOM 898 N N . PHE A 1 109 ? 0.588 3.280 -1.668 1.00 96.88 109 PHE A N 1
ATOM 899 C CA . PHE A 1 109 ? -0.548 4.120 -1.302 1.00 96.88 109 PHE A CA 1
ATOM 900 C C . PHE A 1 109 ? -1.889 3.399 -1.506 1.00 96.88 109 PHE A C 1
ATOM 902 O O . PHE A 1 109 ? -2.737 3.430 -0.617 1.00 96.88 109 PHE A O 1
ATOM 909 N N . LEU A 1 110 ? -2.071 2.691 -2.625 1.00 96.25 110 LEU A N 1
ATOM 910 C CA . LEU A 1 110 ? -3.262 1.866 -2.863 1.00 96.25 110 LEU A CA 1
ATOM 911 C C . LEU A 1 110 ? -3.387 0.721 -1.845 1.00 96.25 110 LEU A C 1
ATOM 913 O O . LEU A 1 110 ? -4.487 0.450 -1.355 1.00 96.25 110 LEU A O 1
ATOM 917 N N . ALA A 1 111 ? -2.273 0.081 -1.483 1.00 94.81 111 ALA A N 1
ATOM 918 C CA . ALA A 1 111 ? -2.240 -0.941 -0.438 1.00 94.81 111 ALA A CA 1
ATOM 919 C C . ALA A 1 111 ? -2.617 -0.359 0.936 1.00 94.81 111 ALA A C 1
ATOM 921 O O . ALA A 1 111 ? -3.442 -0.936 1.645 1.00 94.81 111 ALA A O 1
ATOM 922 N N . TRP A 1 112 ? -2.093 0.821 1.284 1.00 96.50 112 TRP A N 1
ATOM 923 C CA . TRP A 1 112 ? -2.470 1.548 2.498 1.00 96.50 112 TRP A CA 1
ATOM 924 C C . TRP A 1 112 ? -3.962 1.899 2.520 1.00 96.50 112 TRP A C 1
ATOM 926 O O . TRP A 1 112 ? -4.641 1.632 3.510 1.00 96.50 112 TRP A O 1
ATOM 936 N N . LEU A 1 113 ? -4.502 2.433 1.421 1.00 97.44 113 LEU A N 1
ATOM 937 C CA . LEU A 1 113 ? -5.922 2.771 1.312 1.00 97.44 113 LEU A CA 1
ATOM 938 C C . LEU A 1 113 ? -6.807 1.531 1.502 1.00 97.44 113 LEU A C 1
ATOM 940 O O . LEU A 1 113 ? -7.792 1.574 2.242 1.00 97.44 113 LEU A O 1
ATOM 944 N N . SER A 1 114 ? -6.416 0.414 0.885 1.00 95.38 114 SER A N 1
ATOM 945 C CA . SER A 1 114 ? -7.098 -0.876 1.025 1.00 95.38 114 SER A CA 1
ATOM 946 C C . SER A 1 114 ? -7.043 -1.390 2.468 1.00 95.38 114 SER A C 1
ATOM 948 O O . SER A 1 114 ? -8.060 -1.830 2.999 1.00 95.38 114 SER A O 1
ATOM 950 N N . GLY A 1 115 ? -5.893 -1.265 3.139 1.00 94.31 115 GLY A N 1
ATOM 951 C CA . GLY A 1 115 ? -5.721 -1.623 4.550 1.00 94.31 115 GLY A CA 1
ATOM 952 C C . GLY A 1 115 ? -6.580 -0.778 5.497 1.00 94.31 115 GLY A C 1
ATOM 953 O O . GLY A 1 115 ? -7.258 -1.325 6.366 1.00 94.31 115 GLY A O 1
ATOM 954 N N . CYS A 1 116 ? -6.644 0.540 5.285 1.00 95.50 116 CYS A N 1
ATOM 955 C CA . CYS A 1 116 ? -7.558 1.426 6.013 1.00 95.50 116 CYS A CA 1
ATOM 956 C C . CYS A 1 116 ? -9.022 1.000 5.825 1.00 95.50 116 CYS A C 1
ATOM 958 O O . CYS A 1 116 ? -9.770 0.900 6.800 1.00 95.50 116 CYS A O 1
ATOM 960 N N . GLY A 1 117 ? -9.424 0.707 4.584 1.00 95.56 117 GLY A N 1
ATOM 961 C CA . GLY A 1 117 ? -10.759 0.199 4.269 1.00 95.56 117 GLY A CA 1
ATOM 962 C C . GLY A 1 117 ? -11.067 -1.117 4.984 1.00 95.56 117 GLY A C 1
ATOM 963 O O . GLY A 1 117 ? -12.137 -1.254 5.579 1.00 95.56 117 GLY A O 1
ATOM 964 N N . LEU A 1 118 ? -10.111 -2.051 5.002 1.00 93.69 118 LEU A N 1
ATOM 965 C CA . LEU A 1 118 ? -10.250 -3.345 5.667 1.00 93.69 118 LEU A CA 1
ATOM 966 C C . LEU A 1 118 ? -10.422 -3.198 7.184 1.00 93.69 118 LEU A C 1
ATOM 968 O O . LEU A 1 118 ? -11.323 -3.817 7.743 1.00 93.69 118 LEU A O 1
ATOM 972 N N . ILE A 1 119 ? -9.627 -2.349 7.846 1.00 91.06 119 ILE A N 1
ATOM 973 C CA . ILE A 1 119 ? -9.752 -2.082 9.291 1.00 91.06 119 ILE A CA 1
ATOM 974 C C . ILE A 1 119 ? -11.155 -1.560 9.625 1.00 91.06 119 ILE A C 1
ATOM 976 O O . ILE A 1 119 ? -11.791 -2.024 10.574 1.00 91.06 119 ILE A O 1
ATOM 980 N N . LEU A 1 120 ? -11.664 -0.614 8.831 1.00 91.88 120 LEU A N 1
ATOM 981 C CA . LEU A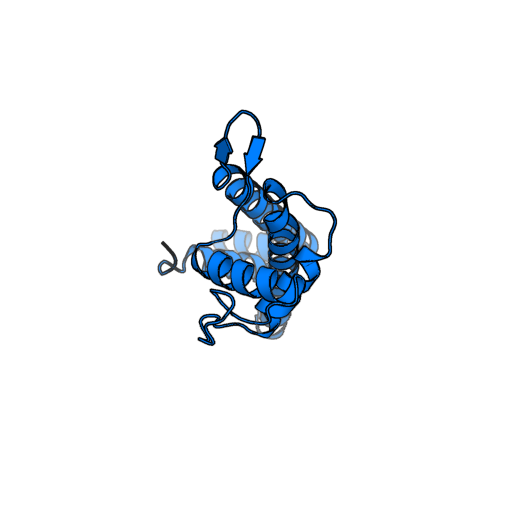 1 120 ? -12.985 -0.023 9.046 1.00 91.88 120 LEU A CA 1
ATOM 982 C C . LEU A 1 120 ? -14.119 -1.014 8.755 1.00 91.88 120 LEU A C 1
ATOM 984 O O . LEU A 1 120 ? -15.107 -1.039 9.489 1.00 91.88 120 LEU A O 1
ATOM 988 N N . ALA A 1 121 ? -13.993 -1.831 7.708 1.00 92.12 121 ALA A N 1
ATOM 989 C CA . ALA A 1 121 ? -14.968 -2.867 7.379 1.00 92.12 121 ALA A CA 1
ATOM 990 C C . ALA A 1 121 ? -14.999 -3.970 8.449 1.00 92.12 121 ALA A C 1
ATOM 992 O O . ALA A 1 121 ? -16.074 -4.364 8.903 1.00 92.12 121 ALA A O 1
ATOM 993 N N . ALA A 1 122 ? -13.829 -4.416 8.907 1.00 89.75 122 ALA A N 1
ATOM 994 C CA . ALA A 1 122 ? -13.703 -5.425 9.950 1.00 89.75 122 ALA A CA 1
ATOM 995 C C . ALA A 1 122 ? -14.262 -4.928 11.290 1.00 89.75 122 ALA A C 1
ATOM 997 O O . ALA A 1 122 ? -14.996 -5.656 11.955 1.00 89.75 122 ALA A O 1
ATOM 998 N N . GLU A 1 123 ? -14.015 -3.665 11.657 1.00 88.94 123 GLU A N 1
ATOM 999 C CA . GLU A 1 123 ? -14.673 -3.048 12.810 1.00 88.94 123 GLU A CA 1
ATOM 1000 C C . GLU A 1 123 ? -16.202 -3.063 12.662 1.00 88.94 123 GLU A C 1
ATOM 1002 O O . GLU A 1 123 ? -16.902 -3.438 13.603 1.00 88.94 123 GLU A O 1
ATOM 1007 N N . GLN A 1 124 ? -16.737 -2.622 11.518 1.00 88.38 124 GLN A N 1
ATOM 1008 C CA . GLN A 1 124 ? -18.186 -2.580 11.289 1.00 88.38 124 GLN A CA 1
ATOM 1009 C C . GLN A 1 124 ? -18.814 -3.970 11.409 1.00 88.38 124 GLN A C 1
ATOM 1011 O O . GLN A 1 124 ? -19.876 -4.115 12.018 1.00 88.38 124 GLN A O 1
ATOM 1016 N N . LEU A 1 125 ? -18.133 -4.990 10.883 1.00 89.62 125 LEU A N 1
ATOM 1017 C CA . LEU A 1 125 ? -18.556 -6.378 10.991 1.00 89.62 125 LEU A CA 1
ATOM 1018 C C . LEU A 1 125 ? -18.538 -6.854 12.448 1.00 89.62 125 LEU A C 1
ATOM 1020 O O . LEU A 1 125 ? -19.547 -7.351 12.941 1.00 89.62 125 LEU A O 1
ATOM 1024 N N . LEU A 1 126 ? -17.436 -6.633 13.169 1.00 86.94 126 LEU A N 1
ATOM 1025 C CA . LEU A 1 126 ? -17.310 -6.990 14.585 1.00 86.94 126 LEU A CA 1
ATOM 1026 C C . LEU A 1 126 ? -18.388 -6.324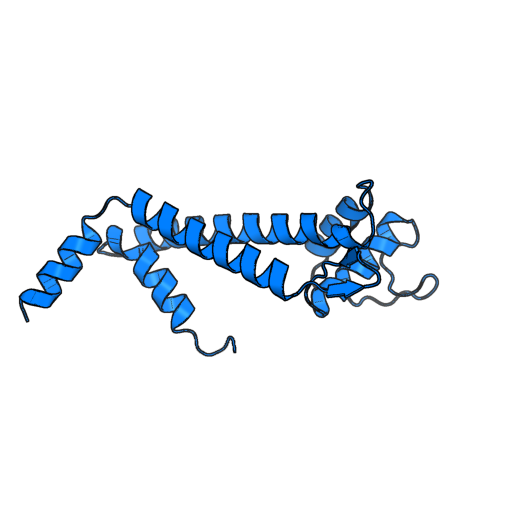 15.437 1.00 86.94 126 LEU A C 1
ATOM 1028 O O . LEU A 1 126 ? -19.024 -6.986 16.248 1.00 86.94 126 LEU A O 1
ATOM 1032 N N . ARG A 1 127 ? -18.664 -5.035 15.224 1.00 83.56 127 ARG A N 1
ATOM 1033 C CA . ARG A 1 127 ? -19.727 -4.312 15.942 1.00 83.56 127 ARG A CA 1
ATOM 1034 C C . ARG A 1 127 ? -21.111 -4.919 15.740 1.00 83.56 127 ARG A C 1
ATOM 1036 O O . ARG A 1 127 ? -21.954 -4.765 16.616 1.00 83.56 127 ARG A O 1
ATOM 1043 N N . ARG A 1 128 ? -21.352 -5.581 14.606 1.00 86.31 128 ARG A N 1
ATOM 1044 C CA . ARG A 1 128 ? -22.638 -6.215 14.299 1.00 86.31 128 ARG A CA 1
ATOM 1045 C C . ARG A 1 128 ? -22.867 -7.500 15.095 1.00 86.31 128 ARG A C 1
ATOM 1047 O O . ARG A 1 128 ? -24.016 -7.840 15.353 1.00 86.31 128 ARG A O 1
ATOM 1054 N N . PHE A 1 129 ? -21.796 -8.188 15.485 1.00 83.38 129 PHE A N 1
ATOM 1055 C CA . PHE A 1 129 ? -21.862 -9.483 16.169 1.00 83.38 129 PHE A CA 1
ATOM 1056 C C . PHE A 1 129 ? -21.362 -9.444 17.620 1.00 83.38 129 PHE A C 1
ATOM 1058 O O . PHE A 1 129 ? -21.598 -10.388 18.371 1.00 83.38 129 PHE A O 1
ATOM 1065 N N . TRP A 1 130 ? -20.679 -8.374 18.038 1.00 79.12 130 TRP A N 1
ATOM 1066 C CA . TRP A 1 130 ? -20.036 -8.303 19.346 1.00 79.12 130 TRP A CA 1
ATOM 1067 C C . TRP A 1 130 ? -20.912 -7.616 20.411 1.00 79.12 130 TRP A C 1
ATOM 1069 O O . TRP A 1 130 ? -21.372 -6.495 20.183 1.00 79.12 130 TRP A O 1
ATOM 1079 N N . PRO A 1 131 ? -21.061 -8.198 21.620 1.00 71.62 131 PRO A N 1
ATOM 1080 C CA . PRO A 1 131 ? -21.905 -7.640 22.687 1.00 71.62 131 PRO A CA 1
ATOM 1081 C C . PRO A 1 131 ? -21.477 -6.252 23.194 1.00 71.62 131 PRO A C 1
ATOM 1083 O O . PRO A 1 131 ? -22.286 -5.508 23.740 1.00 71.62 131 PRO A O 1
ATOM 1086 N N . ARG A 1 132 ? -20.191 -5.903 23.050 1.00 74.56 132 ARG A N 1
ATOM 1087 C CA . ARG A 1 132 ? -19.600 -4.634 23.520 1.00 74.56 132 ARG A CA 1
ATOM 1088 C C . ARG A 1 132 ? -18.933 -3.868 22.370 1.00 74.56 132 ARG A C 1
ATOM 1090 O O . ARG A 1 132 ? -17.705 -3.891 22.259 1.00 74.56 132 ARG A O 1
ATOM 1097 N N . PRO A 1 133 ? -19.696 -3.182 21.503 1.00 70.69 133 PRO A N 1
ATOM 1098 C CA . PRO A 1 133 ? -19.182 -2.627 20.248 1.00 70.69 133 PRO A CA 1
ATOM 1099 C C . PRO A 1 133 ? -18.049 -1.600 20.431 1.00 70.69 133 PRO A C 1
ATOM 1101 O O . PRO A 1 133 ? -17.240 -1.414 19.526 1.00 70.69 133 PRO A O 1
ATOM 1104 N N . GLY A 1 134 ? -17.932 -0.957 21.599 1.00 74.06 134 GLY A N 1
ATOM 1105 C CA . GLY A 1 134 ? -16.817 -0.059 21.929 1.00 74.06 134 GLY A CA 1
ATOM 1106 C C . GLY A 1 134 ? -15.435 -0.729 21.960 1.00 74.06 134 GLY A C 1
ATOM 1107 O O . GLY A 1 134 ? -14.438 -0.052 21.735 1.00 74.06 134 GLY A O 1
ATOM 1108 N N . LEU A 1 135 ? -15.371 -2.051 22.162 1.00 78.06 135 LEU A N 1
ATOM 1109 C CA . LEU A 1 135 ? -14.122 -2.822 22.248 1.00 78.06 135 LEU A CA 1
ATOM 1110 C C . LEU A 1 135 ? -13.743 -3.540 20.945 1.00 78.06 135 LEU A C 1
ATOM 1112 O O . LEU A 1 135 ? -12.709 -4.199 20.904 1.00 78.06 135 LEU A O 1
ATOM 1116 N N . ALA A 1 136 ? -14.542 -3.406 19.882 1.00 80.38 136 ALA A N 1
ATOM 1117 C CA . ALA A 1 136 ? -14.325 -4.122 18.623 1.00 80.38 136 ALA A CA 1
ATOM 1118 C C . ALA A 1 136 ? -12.935 -3.856 18.009 1.00 80.38 136 ALA A C 1
ATOM 1120 O O . ALA A 1 136 ? -12.241 -4.795 17.635 1.00 80.38 136 ALA A O 1
ATOM 1121 N N . LEU A 1 137 ? -12.503 -2.590 17.949 1.00 80.12 137 LEU A N 1
ATOM 1122 C CA . LEU A 1 137 ? -11.191 -2.212 17.405 1.00 80.12 137 LEU A CA 1
ATOM 1123 C C . LEU A 1 137 ? -10.016 -2.649 18.293 1.00 80.12 137 LEU A C 1
ATOM 1125 O O . LEU A 1 137 ? -9.097 -3.266 17.763 1.00 80.12 137 LEU A O 1
ATOM 1129 N N . PRO A 1 138 ? -10.020 -2.400 19.619 1.00 80.38 138 PRO A N 1
ATOM 1130 C CA . PRO A 1 138 ? -9.002 -2.956 20.509 1.00 80.38 138 PRO A CA 1
ATOM 1131 C C . PRO A 1 138 ? -8.882 -4.482 20.420 1.00 80.38 138 PRO A C 1
ATOM 1133 O O . PRO A 1 138 ? -7.770 -4.997 20.366 1.00 80.38 138 PRO A O 1
ATOM 1136 N N . ALA A 1 139 ? -10.007 -5.200 20.353 1.00 79.62 139 ALA A N 1
ATOM 1137 C CA . ALA A 1 139 ? -10.016 -6.654 20.204 1.00 79.62 139 ALA A CA 1
ATOM 1138 C C . ALA A 1 139 ? -9.434 -7.099 18.855 1.00 79.62 139 ALA A C 1
ATOM 1140 O O . ALA A 1 139 ? -8.665 -8.053 18.813 1.00 79.62 139 ALA A O 1
ATOM 1141 N N . LEU A 1 140 ? -9.748 -6.384 17.769 1.00 83.31 140 LEU A N 1
ATOM 1142 C CA . LEU A 1 140 ? -9.182 -6.641 16.444 1.00 83.31 140 LEU A CA 1
ATOM 1143 C C . LEU A 1 140 ? -7.670 -6.402 16.413 1.00 83.31 140 LEU A C 1
ATOM 1145 O O . LEU A 1 140 ? -6.933 -7.253 15.929 1.00 83.31 140 LEU A O 1
ATOM 1149 N N . LEU A 1 141 ? -7.198 -5.275 16.951 1.00 81.88 141 LEU A N 1
ATOM 1150 C CA . LEU A 1 141 ? -5.769 -4.958 17.005 1.00 81.88 141 LEU A CA 1
ATOM 1151 C C . LEU A 1 141 ? -5.006 -5.950 17.886 1.00 81.88 141 LEU A C 1
ATOM 1153 O O . LEU A 1 141 ? -3.913 -6.366 17.520 1.00 81.88 141 LEU A O 1
ATOM 1157 N N . PHE A 1 142 ? -5.590 -6.357 19.016 1.00 82.31 142 PHE A N 1
ATOM 1158 C CA . PHE A 1 142 ? -5.026 -7.413 19.850 1.00 82.31 142 PHE A CA 1
ATOM 1159 C C . PHE A 1 142 ? -4.981 -8.749 19.106 1.00 82.31 142 PHE A C 1
ATOM 1161 O O . PHE A 1 142 ? -3.949 -9.405 19.122 1.00 82.31 142 PHE A O 1
ATOM 1168 N N . GLY A 1 143 ? -6.060 -9.130 18.417 1.00 80.44 143 GLY A N 1
ATOM 1169 C CA . GLY A 1 143 ? -6.103 -10.349 17.610 1.00 80.44 143 GLY A CA 1
ATOM 1170 C C . GLY A 1 143 ? -5.043 -10.360 16.508 1.00 80.44 143 GLY A C 1
ATOM 1171 O O . GLY A 1 143 ? -4.371 -11.367 16.333 1.00 80.44 143 GLY A O 1
ATOM 1172 N N . LEU A 1 144 ? -4.836 -9.228 15.827 1.00 78.50 144 LEU A N 1
ATOM 1173 C CA . LEU A 1 144 ? -3.760 -9.065 14.844 1.00 78.50 144 LEU A CA 1
ATOM 1174 C C . LEU A 1 144 ? -2.374 -9.182 15.487 1.00 78.50 144 LEU A C 1
ATOM 1176 O O . LEU A 1 144 ? -1.518 -9.879 14.959 1.00 78.50 144 LEU A O 1
ATOM 1180 N N . ALA A 1 145 ? -2.153 -8.529 16.631 1.00 78.38 145 ALA A N 1
ATOM 1181 C CA . ALA A 1 145 ? -0.872 -8.571 17.337 1.00 78.38 145 ALA A CA 1
ATOM 1182 C C . ALA A 1 145 ? -0.561 -9.949 17.950 1.00 78.38 145 ALA A C 1
ATOM 1184 O O . ALA A 1 145 ? 0.603 -10.305 18.103 1.00 78.38 145 ALA A O 1
ATOM 1185 N N . ALA A 1 146 ? -1.593 -10.709 18.321 1.00 75.94 146 ALA A N 1
ATOM 1186 C CA . ALA A 1 146 ? -1.479 -12.045 18.897 1.00 75.94 146 ALA A CA 1
ATOM 1187 C C . ALA A 1 146 ? -1.401 -13.155 17.837 1.00 75.94 146 ALA A C 1
ATOM 1189 O O . ALA A 1 146 ? -1.174 -14.311 18.194 1.00 75.94 146 ALA A O 1
ATOM 1190 N N . HIS A 1 147 ? -1.588 -12.837 16.552 1.00 75.00 147 HIS A N 1
ATOM 1191 C CA . HIS A 1 147 ? -1.402 -13.797 15.471 1.00 75.00 147 HIS A CA 1
ATOM 1192 C C . HIS A 1 147 ? 0.104 -13.960 15.212 1.00 75.00 147 HIS A C 1
ATOM 1194 O O . HIS A 1 147 ? 0.723 -13.161 14.516 1.00 75.00 147 HIS A O 1
ATOM 1200 N N . VAL A 1 148 ? 0.704 -14.979 15.834 1.00 54.53 148 VAL A N 1
ATOM 1201 C CA . VAL A 1 148 ? 2.160 -15.235 15.836 1.00 54.53 148 VAL A CA 1
ATOM 1202 C C . VAL A 1 148 ? 2.682 -1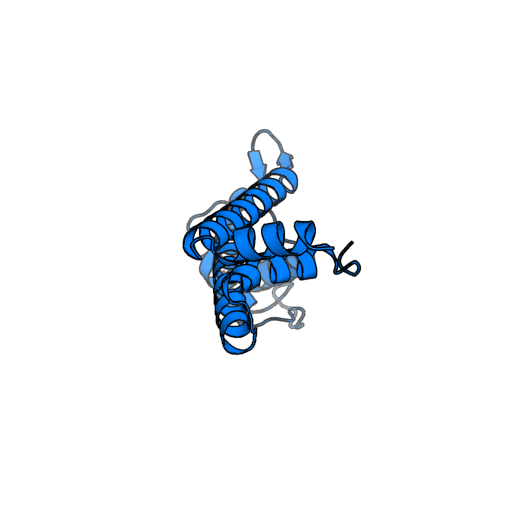5.765 14.486 1.00 54.53 148 VAL A C 1
ATOM 1204 O O . VAL A 1 148 ? 3.881 -15.725 14.241 1.00 54.53 148 VAL A O 1
ATOM 1207 N N . ASP A 1 149 ? 1.805 -16.169 13.564 1.00 49.25 149 ASP A N 1
ATOM 1208 C CA . ASP A 1 149 ? 2.179 -16.768 12.266 1.00 49.25 149 ASP A CA 1
ATOM 1209 C C . ASP A 1 149 ? 2.606 -15.756 11.172 1.00 49.25 149 ASP A C 1
ATOM 1211 O O . ASP A 1 149 ? 2.530 -16.058 9.983 1.00 49.25 149 ASP A O 1
ATOM 1215 N N . LEU A 1 150 ? 3.020 -14.541 11.547 1.00 44.81 150 LEU A N 1
ATOM 1216 C CA . LEU A 1 150 ? 3.418 -13.457 10.627 1.00 44.81 150 LEU A CA 1
ATOM 1217 C C . LEU A 1 150 ? 4.824 -12.887 10.916 1.00 44.81 150 LEU A C 1
ATOM 1219 O O . LEU A 1 150 ? 5.105 -11.741 10.557 1.00 44.81 150 LEU A O 1
ATOM 1223 N N . VAL A 1 151 ? 5.702 -13.666 11.561 1.00 39.84 151 VAL A N 1
ATOM 1224 C CA . VAL A 1 151 ? 7.145 -13.368 11.699 1.00 39.84 151 VAL A CA 1
ATOM 1225 C C . VAL A 1 151 ? 7.964 -14.341 10.867 1.00 39.84 151 VAL A C 1
ATOM 1227 O O . VAL A 1 151 ? 7.713 -15.559 10.993 1.00 39.84 151 VAL A O 1
#

Foldseek 3Di:
DVVVVVVVVVLLPDPLVVLLVVLLVVLVVVLVVCQVVQWDADPNDIATDDP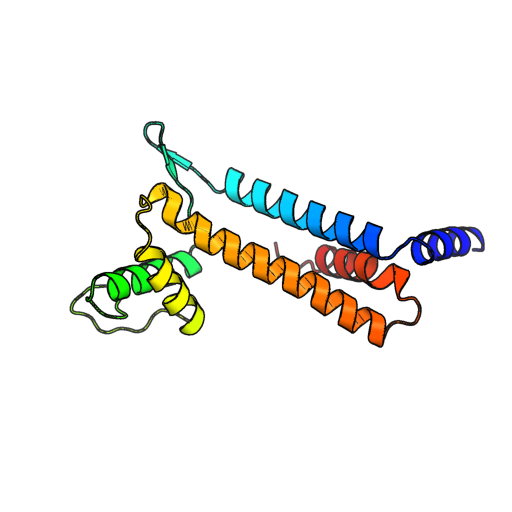PLVVQLLQLLLCVLVPQHRDNDRPDDDDDHDCVVLSVVSNVLNPDPDDNRCSCVVVSVVVSVVVSVVLVVQLVVCLVPPPRSSCSSVVVVVVVVPPPVPD

pLDDT: mean 89.34, std 10.4, range [39.84, 97.75]

Solvent-accessible surface area (backbone atoms only — not comparable to full-atom values): 8573 Å² total; per-residue (Å²): 117,77,66,59,56,53,53,52,52,56,52,36,70,42,62,60,65,59,56,50,52,50,50,52,50,50,53,49,52,49,52,53,48,50,53,58,68,60,38,48,73,56,96,89,43,66,34,42,66,62,59,74,75,54,46,49,27,46,45,24,9,45,29,36,60,73,71,61,37,76,18,84,47,83,94,46,90,54,89,81,68,94,45,67,74,61,27,53,55,44,17,58,56,64,72,48,100,60,58,78,41,52,58,36,51,64,55,52,49,51,51,48,54,51,49,54,50,48,55,54,50,51,33,56,52,39,39,73,76,41,98,56,50,44,40,31,55,64,52,50,53,49,52,58,72,66,50,72,91,80,120

Radius of gyration: 20.61 Å; Cα contacts (8 Å, |Δi|>4): 126; chains: 1; bounding box: 47×28×67 Å

Secondary structure (DSSP, 8-state):
-HHHHHHHHHHHTS-HHHHHHHHHHHHHHHHHHHHHHTEEEETTEEEE---HHHHHHHHHHHHHHTTS-S-SSTT------S-HHHHHHHHHHTTS---TTTTHHHHHHHHHHHHHHHHHHHHHHHHHH-S-GGGHHHHHHHHHHH--TT-